Protein AF-A0A6N3T5D2-F1 (afdb_monomer_lite)

Foldseek 3Di:
DVVLCVLLVHDVVLVVCVVVVHDDDPSSVVSSVVSVVVVFKDWDCDPPPDTDIDGHPDDD

InterPro domains:
  IPR010982 Lambda repressor-like, DNA-binding domain superfamily [G3DSA:1.10.260.40] (1-56)
  IPR010982 Lambda repressor-like, DNA-binding domain superfamily [SSF47413] (3-39)

pLDDT: mean 91.84, std 10.44, range [44.12, 97.94]

Sequence (60 aa):
MRDLAKEASVSPDTIARLERGEELKASTIDAIQSALEAAGVQFIPENGGGAGVRLRKDSA

Organism: NCBI:txid104101

Secondary structure (DSSP, 8-state):
-HHHHHHTT--HHHHHHHHTT----HHHHHHHHHHHHHTTEEEE--SSS--EEEE-S---

Structure (mmCIF, N/CA/C/O backbone):
data_AF-A0A6N3T5D2-F1
#
_entry.id   AF-A0A6N3T5D2-F1
#
loop_
_atom_site.group_PDB
_atom_site.id
_atom_site.type_symbol
_atom_site.label_atom_id
_atom_site.label_alt_id
_atom_site.label_comp_id
_atom_site.label_asym_id
_atom_site.label_entity_id
_atom_site.label_seq_id
_atom_site.pdbx_PDB_ins_code
_atom_site.Cartn_x
_atom_site.Cartn_y
_atom_site.Cartn_z
_atom_site.occupancy
_atom_site.B_iso_or_equiv
_atom_site.auth_seq_id
_atom_site.auth_comp_id
_atom_site.auth_asym_id
_atom_site.auth_atom_id
_atom_site.pdbx_PDB_model_num
ATOM 1 N N . MET A 1 1 ? -3.145 -0.758 -11.253 1.00 67.19 1 MET A N 1
ATOM 2 C CA . MET A 1 1 ? -1.675 -0.921 -11.171 1.00 67.19 1 MET A CA 1
ATOM 3 C C . MET A 1 1 ? -0.922 0.392 -11.383 1.00 67.19 1 MET A C 1
ATOM 5 O O . MET A 1 1 ? -0.181 0.784 -10.494 1.00 67.19 1 MET A O 1
ATOM 9 N N . ARG A 1 2 ? -1.097 1.084 -12.523 1.00 88.31 2 ARG A N 1
ATOM 10 C CA . ARG A 1 2 ? -0.375 2.340 -12.816 1.00 88.31 2 ARG A CA 1
ATOM 11 C C . ARG A 1 2 ? -0.636 3.454 -11.799 1.00 88.31 2 ARG A C 1
ATOM 13 O O . ARG A 1 2 ? 0.311 4.130 -11.417 1.00 88.31 2 ARG A O 1
ATOM 20 N N . ASP A 1 3 ? -1.877 3.586 -11.339 1.00 94.25 3 ASP A N 1
ATOM 21 C CA . ASP A 1 3 ? -2.237 4.621 -10.365 1.00 94.25 3 ASP A CA 1
ATOM 22 C C . ASP A 1 3 ? -1.588 4.348 -9.007 1.00 94.25 3 ASP A C 1
ATOM 24 O O . ASP A 1 3 ? -0.880 5.204 -8.501 1.00 94.25 3 ASP A O 1
ATOM 28 N N . LEU A 1 4 ? -1.682 3.121 -8.479 1.00 95.06 4 LEU A N 1
ATOM 29 C CA . LEU A 1 4 ? -0.994 2.748 -7.234 1.00 95.06 4 LEU A CA 1
ATOM 30 C C . LEU A 1 4 ? 0.525 2.949 -7.321 1.00 95.06 4 LEU A C 1
ATOM 32 O O . LEU A 1 4 ? 1.124 3.460 -6.384 1.00 95.06 4 LEU A O 1
ATOM 36 N N . ALA A 1 5 ? 1.146 2.578 -8.445 1.00 96.56 5 ALA A N 1
ATOM 37 C CA . ALA A 1 5 ? 2.577 2.796 -8.647 1.00 96.56 5 ALA A CA 1
ATOM 38 C C . ALA A 1 5 ? 2.935 4.289 -8.569 1.00 96.56 5 ALA A C 1
ATOM 40 O O . ALA A 1 5 ? 3.904 4.664 -7.913 1.00 96.56 5 ALA A O 1
ATOM 41 N N . LYS A 1 6 ? 2.117 5.142 -9.197 1.00 97.12 6 LYS A N 1
ATOM 42 C CA . LYS A 1 6 ? 2.274 6.596 -9.158 1.00 97.12 6 LYS A CA 1
ATOM 43 C C . LYS A 1 6 ? 2.087 7.149 -7.742 1.00 97.12 6 LYS A C 1
ATOM 45 O O . LYS A 1 6 ? 2.959 7.876 -7.280 1.00 97.12 6 LYS A O 1
ATOM 50 N N . GLU A 1 7 ? 1.001 6.790 -7.061 1.00 96.69 7 GLU A N 1
ATOM 51 C CA . GLU A 1 7 ? 0.688 7.290 -5.713 1.00 96.69 7 GLU A CA 1
ATOM 52 C C . GLU A 1 7 ? 1.708 6.814 -4.664 1.00 96.69 7 GLU A C 1
ATOM 54 O O . GLU A 1 7 ? 2.072 7.566 -3.766 1.00 96.69 7 GLU A O 1
ATOM 59 N N . ALA A 1 8 ? 2.242 5.598 -4.809 1.00 97.12 8 ALA A N 1
ATOM 60 C CA . ALA A 1 8 ? 3.302 5.068 -3.949 1.00 97.12 8 ALA A CA 1
ATOM 61 C C . ALA A 1 8 ? 4.719 5.510 -4.370 1.00 97.12 8 ALA A C 1
ATOM 63 O O . ALA A 1 8 ? 5.695 5.126 -3.72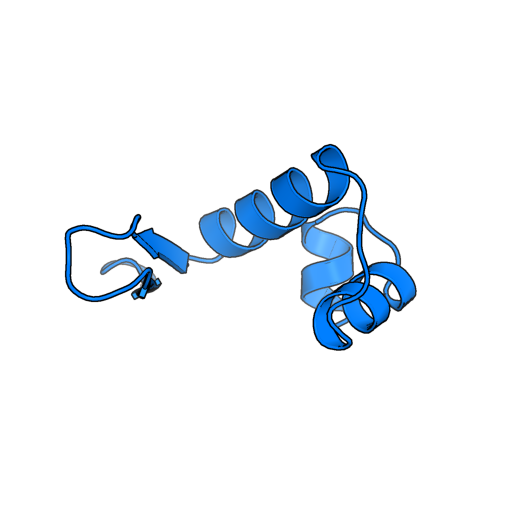9 1.00 97.12 8 ALA A O 1
ATOM 64 N N . SER A 1 9 ? 4.860 6.292 -5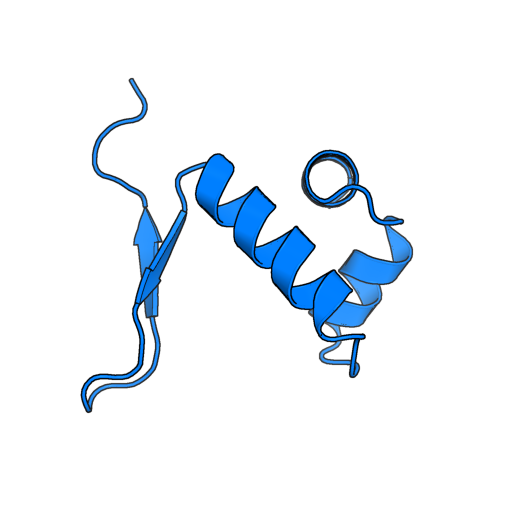.449 1.00 96.88 9 SER A N 1
ATOM 65 C CA . SER A 1 9 ? 6.148 6.710 -6.021 1.00 96.88 9 SER A CA 1
ATOM 66 C C . SER A 1 9 ? 7.115 5.542 -6.308 1.00 96.88 9 SER A C 1
ATOM 68 O O . SER A 1 9 ? 8.326 5.636 -6.084 1.00 96.88 9 SER A O 1
ATOM 70 N N . VAL A 1 10 ? 6.589 4.435 -6.836 1.00 96.50 10 VAL A N 1
ATOM 71 C CA . VAL A 1 10 ? 7.356 3.247 -7.248 1.00 96.50 10 VAL A CA 1
ATOM 72 C C . VAL A 1 10 ? 7.156 2.944 -8.732 1.00 96.50 10 VAL A C 1
ATOM 74 O O . VAL A 1 10 ? 6.236 3.442 -9.380 1.00 96.50 10 VAL A O 1
ATOM 77 N N . SER A 1 11 ? 8.022 2.109 -9.311 1.00 97.06 11 SER A N 1
ATOM 78 C CA . SER A 1 11 ? 7.806 1.642 -10.681 1.00 97.06 11 SER A CA 1
ATOM 79 C C . SER A 1 11 ? 6.607 0.681 -10.738 1.00 97.06 11 SER A C 1
ATOM 81 O O . SER A 1 11 ? 6.330 -0.025 -9.765 1.00 97.06 11 SER A O 1
ATOM 83 N N . PRO A 1 12 ? 5.911 0.580 -11.884 1.00 96.81 12 PRO A N 1
ATOM 84 C CA . PRO A 1 12 ? 4.907 -0.458 -12.074 1.00 96.81 12 PRO A CA 1
ATOM 85 C C . PRO A 1 12 ? 5.482 -1.859 -11.815 1.00 96.81 12 PRO A C 1
ATOM 87 O O . PRO A 1 12 ? 4.859 -2.650 -11.120 1.00 96.81 12 PRO A O 1
ATOM 90 N N . ASP A 1 13 ? 6.698 -2.152 -12.281 1.00 97.06 13 ASP A N 1
ATOM 91 C CA . ASP A 1 13 ? 7.328 -3.457 -12.049 1.00 97.06 13 ASP A CA 1
ATOM 92 C C . ASP A 1 13 ? 7.415 -3.819 -10.555 1.00 97.06 13 ASP A C 1
ATOM 94 O O . ASP A 1 13 ? 7.100 -4.944 -10.179 1.00 97.06 13 ASP A O 1
ATOM 98 N N . THR A 1 14 ? 7.707 -2.848 -9.682 1.00 96.56 14 THR A N 1
ATOM 99 C CA . THR A 1 14 ? 7.679 -3.049 -8.226 1.00 96.56 14 THR A CA 1
ATOM 100 C C . THR A 1 14 ? 6.305 -3.497 -7.717 1.00 96.56 14 THR A C 1
ATOM 102 O O . THR A 1 14 ? 6.238 -4.381 -6.866 1.00 96.56 14 THR A O 1
ATOM 105 N N . ILE A 1 15 ? 5.208 -2.944 -8.249 1.00 97.19 15 ILE A N 1
ATOM 106 C CA . ILE A 1 15 ? 3.848 -3.398 -7.907 1.00 97.19 15 ILE A CA 1
ATOM 107 C C . ILE A 1 15 ? 3.613 -4.826 -8.412 1.00 97.19 15 ILE A C 1
ATOM 109 O O . ILE A 1 15 ? 3.094 -5.651 -7.670 1.00 97.19 15 ILE A O 1
ATOM 113 N N . ALA A 1 16 ? 4.055 -5.155 -9.629 1.00 96.88 16 ALA A N 1
ATOM 114 C CA . ALA A 1 16 ? 3.915 -6.514 -10.158 1.00 96.88 16 ALA A CA 1
ATOM 115 C C . ALA A 1 16 ? 4.703 -7.543 -9.328 1.00 96.88 16 ALA A C 1
ATOM 117 O O . ALA A 1 16 ? 4.251 -8.669 -9.147 1.00 96.88 16 ALA A O 1
ATOM 118 N N . ARG A 1 17 ? 5.880 -7.166 -8.815 1.00 97.19 17 ARG A N 1
ATOM 119 C CA . ARG A 1 17 ? 6.677 -7.993 -7.896 1.00 97.19 17 ARG A CA 1
ATOM 120 C C . ARG A 1 17 ? 5.955 -8.214 -6.567 1.00 97.19 17 ARG A C 1
ATOM 122 O O . ARG A 1 17 ? 5.897 -9.351 -6.106 1.00 97.19 17 ARG A O 1
ATOM 129 N N . LEU A 1 18 ? 5.353 -7.160 -6.002 1.00 96.56 18 LEU A N 1
ATOM 130 C CA . LEU A 1 18 ? 4.516 -7.273 -4.802 1.00 96.56 18 LEU A CA 1
ATOM 131 C C . LEU A 1 18 ? 3.360 -8.261 -5.020 1.00 96.56 18 LEU A C 1
ATOM 133 O O . LEU A 1 18 ? 3.151 -9.145 -4.198 1.00 96.56 18 LEU A O 1
ATOM 137 N N . GLU A 1 19 ? 2.633 -8.142 -6.133 1.00 95.25 19 GLU A N 1
ATOM 138 C CA . GLU A 1 19 ? 1.492 -9.014 -6.461 1.00 95.25 19 GLU A CA 1
ATOM 139 C C . GLU A 1 19 ? 1.897 -10.485 -6.651 1.00 95.25 19 GLU A C 1
ATOM 141 O O . GLU A 1 19 ? 1.102 -11.385 -6.385 1.00 95.25 19 GLU A O 1
ATOM 146 N N . ARG A 1 20 ? 3.143 -10.744 -7.068 1.00 97.31 20 ARG A N 1
ATOM 147 C CA . ARG A 1 20 ? 3.721 -12.097 -7.140 1.00 97.31 20 ARG A CA 1
ATOM 148 C C . ARG A 1 20 ? 4.185 -12.644 -5.787 1.00 97.31 20 ARG A C 1
ATOM 150 O O . ARG A 1 20 ? 4.602 -13.798 -5.729 1.00 97.31 20 ARG A O 1
ATOM 157 N N . GLY A 1 21 ? 4.124 -11.845 -4.722 1.00 95.56 21 GLY A N 1
ATOM 158 C CA . GLY A 1 21 ? 4.591 -12.225 -3.389 1.00 95.56 21 GLY A CA 1
ATOM 159 C C . GLY A 1 21 ? 6.113 -12.226 -3.249 1.00 95.56 21 GLY A C 1
ATOM 160 O O . GLY A 1 21 ? 6.644 -12.910 -2.378 1.00 95.56 21 GLY A O 1
ATOM 161 N N . GLU A 1 22 ? 6.829 -11.498 -4.110 1.00 97.50 22 GLU A N 1
ATOM 162 C CA . GLU A 1 22 ? 8.275 -11.341 -3.965 1.00 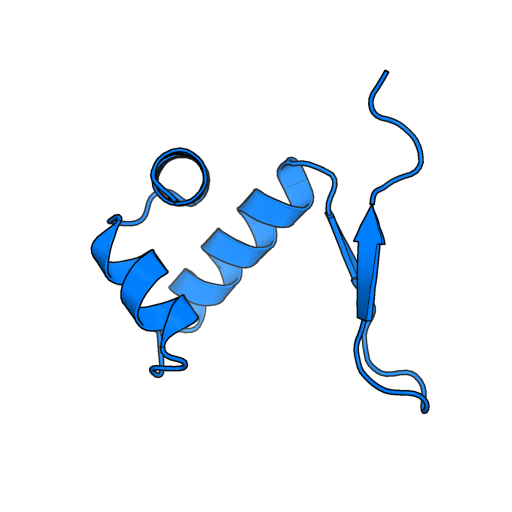97.50 22 GLU A CA 1
ATOM 163 C C . GLU A 1 22 ? 8.619 -10.459 -2.759 1.00 97.50 22 GLU A C 1
ATOM 165 O O . GLU A 1 22 ? 7.905 -9.510 -2.431 1.00 97.50 22 GLU A O 1
ATOM 170 N N . GLU A 1 23 ? 9.768 -10.726 -2.138 1.00 96.31 23 GLU A N 1
ATOM 171 C CA . GLU A 1 23 ? 10.280 -9.884 -1.062 1.00 96.31 23 GLU A CA 1
ATOM 172 C C . GLU A 1 23 ? 10.705 -8.508 -1.603 1.00 96.31 23 GLU A C 1
ATOM 174 O O . GLU A 1 23 ? 11.475 -8.386 -2.565 1.00 96.31 23 GLU A O 1
ATOM 179 N N . LEU A 1 24 ? 10.197 -7.454 -0.966 1.00 96.69 24 LEU A N 1
ATOM 180 C CA . LEU A 1 24 ? 10.524 -6.064 -1.266 1.00 96.69 24 LEU A CA 1
ATOM 181 C C . LEU A 1 24 ? 11.181 -5.406 -0.054 1.00 96.69 24 LEU A C 1
ATOM 183 O O . LEU A 1 24 ? 11.073 -5.869 1.079 1.00 96.69 24 LEU A O 1
ATOM 187 N N . LYS A 1 25 ? 11.847 -4.274 -0.289 1.00 97.25 25 LYS A N 1
ATOM 188 C CA . LYS A 1 25 ? 12.394 -3.456 0.798 1.00 97.25 25 LYS A CA 1
ATOM 189 C C . LYS A 1 25 ? 11.260 -2.981 1.709 1.00 97.25 25 LYS A C 1
ATOM 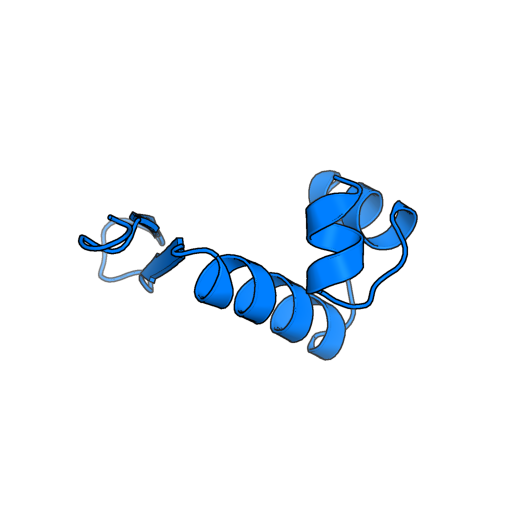191 O O . LYS A 1 25 ? 10.224 -2.557 1.201 1.00 97.25 25 LYS A O 1
ATOM 196 N N . ALA A 1 26 ? 11.500 -2.937 3.020 1.00 96.88 26 ALA A N 1
ATOM 197 C CA . ALA A 1 26 ? 10.532 -2.423 3.995 1.00 96.88 26 ALA A CA 1
ATOM 198 C C . ALA A 1 26 ? 9.994 -1.035 3.601 1.00 96.88 26 ALA A C 1
ATOM 200 O O . ALA A 1 26 ? 8.793 -0.857 3.468 1.00 96.88 26 ALA A O 1
ATOM 201 N N . SER A 1 27 ? 10.882 -0.111 3.214 1.00 97.06 27 SER A N 1
ATOM 202 C CA . SER A 1 27 ? 10.503 1.231 2.748 1.00 97.06 27 SER A CA 1
ATOM 203 C C . SER A 1 27 ? 9.564 1.238 1.533 1.00 97.06 27 SER A C 1
ATOM 205 O O . SER A 1 27 ? 8.804 2.179 1.334 1.00 97.06 27 SER A O 1
ATOM 207 N N . THR A 1 28 ? 9.644 0.218 0.675 1.00 97.19 28 THR A N 1
ATOM 208 C CA . THR A 1 28 ? 8.756 0.065 -0.484 1.00 97.19 28 THR A CA 1
ATOM 209 C C . THR A 1 28 ? 7.381 -0.426 -0.050 1.00 97.19 28 THR A C 1
ATOM 211 O O . THR A 1 28 ? 6.379 0.072 -0.557 1.00 97.19 28 THR A O 1
ATOM 214 N N . ILE A 1 29 ? 7.330 -1.364 0.897 1.00 97.25 29 ILE A N 1
ATOM 215 C CA . ILE A 1 29 ? 6.075 -1.822 1.498 1.00 97.25 29 ILE A CA 1
ATOM 216 C C . ILE A 1 29 ? 5.383 -0.662 2.220 1.00 97.25 29 ILE A C 1
ATOM 218 O O . ILE A 1 29 ? 4.206 -0.424 1.965 1.00 97.25 29 ILE A O 1
ATOM 222 N N . ASP A 1 30 ? 6.123 0.116 3.013 1.00 97.44 30 ASP A N 1
ATOM 223 C CA . ASP A 1 30 ? 5.598 1.272 3.750 1.00 97.44 30 ASP A CA 1
ATOM 224 C C . ASP A 1 30 ? 5.003 2.330 2.808 1.00 97.44 30 ASP A C 1
ATOM 226 O O . ASP A 1 30 ? 3.922 2.864 3.064 1.00 97.44 30 ASP A O 1
ATOM 230 N N . ALA A 1 31 ? 5.674 2.612 1.685 1.00 97.94 31 ALA A N 1
ATOM 231 C CA . ALA A 1 31 ? 5.186 3.554 0.678 1.00 97.94 31 ALA A CA 1
ATOM 232 C C . ALA A 1 31 ? 3.887 3.070 0.011 1.00 97.94 31 ALA A C 1
ATOM 234 O O . ALA A 1 31 ? 2.952 3.850 -0.175 1.00 97.94 31 ALA A O 1
ATOM 235 N N . ILE A 1 32 ? 3.803 1.777 -0.317 1.00 97.31 32 ILE A N 1
ATOM 236 C CA . ILE A 1 32 ? 2.607 1.178 -0.925 1.00 97.31 32 ILE A CA 1
ATOM 237 C C . ILE A 1 32 ? 1.448 1.144 0.077 1.00 97.31 32 ILE A C 1
ATOM 239 O O . ILE A 1 32 ? 0.326 1.507 -0.278 1.00 97.31 32 ILE A O 1
ATOM 243 N N . GLN A 1 33 ? 1.711 0.758 1.328 1.00 96.62 33 GLN A N 1
ATOM 244 C CA . GLN A 1 33 ? 0.720 0.780 2.400 1.00 96.62 33 GLN A CA 1
ATOM 245 C C . GLN A 1 33 ? 0.178 2.197 2.610 1.00 96.62 33 GLN A C 1
ATOM 247 O O . GLN A 1 33 ? -1.035 2.391 2.576 1.00 96.62 33 GLN A O 1
ATOM 252 N N . SER A 1 34 ? 1.065 3.189 2.721 1.00 96.81 34 SER A N 1
ATOM 253 C CA . SER A 1 34 ? 0.698 4.599 2.897 1.00 96.81 34 SER A CA 1
ATOM 254 C C . SER A 1 34 ? -0.156 5.131 1.742 1.00 96.81 34 SER A C 1
ATOM 256 O O . SER A 1 34 ? -1.112 5.867 1.973 1.00 96.81 34 SER A O 1
ATOM 258 N N . ALA A 1 35 ? 0.142 4.745 0.497 1.00 97.00 35 ALA A N 1
ATOM 259 C CA . ALA A 1 35 ? -0.652 5.141 -0.667 1.00 97.00 35 ALA A CA 1
ATOM 260 C C . ALA A 1 35 ? -2.070 4.546 -0.633 1.00 97.00 35 ALA A C 1
ATOM 262 O O . ALA A 1 35 ? -3.050 5.246 -0.893 1.00 97.00 35 ALA A O 1
ATOM 263 N N . LEU A 1 36 ? -2.198 3.266 -0.269 1.00 95.88 36 LEU A N 1
ATOM 264 C CA . LEU A 1 36 ? -3.501 2.617 -0.090 1.00 95.88 36 LEU A CA 1
ATOM 265 C C . LEU A 1 36 ? -4.285 3.267 1.050 1.00 95.88 36 LEU A C 1
ATOM 267 O O . LEU A 1 36 ? -5.484 3.526 0.919 1.00 95.88 36 LEU A O 1
ATOM 271 N N . GLU A 1 37 ? -3.606 3.573 2.152 1.00 95.94 37 GLU A N 1
ATOM 272 C CA . GLU A 1 37 ? -4.213 4.283 3.263 1.00 95.94 37 GLU A CA 1
ATOM 273 C C . GLU A 1 37 ? -4.659 5.679 2.854 1.00 95.94 37 GLU A C 1
ATOM 275 O O . GLU A 1 37 ? -5.795 6.034 3.139 1.00 95.94 37 GLU A O 1
ATOM 280 N N . ALA A 1 38 ? -3.864 6.455 2.122 1.00 94.94 38 ALA A N 1
ATOM 281 C CA . ALA A 1 38 ? -4.286 7.754 1.597 1.00 94.94 38 ALA A CA 1
ATOM 282 C C . ALA A 1 38 ? -5.539 7.637 0.707 1.00 94.94 38 ALA A C 1
ATOM 284 O O . ALA A 1 38 ? -6.453 8.451 0.829 1.00 94.94 38 ALA A O 1
ATOM 285 N N . ALA A 1 39 ? -5.640 6.565 -0.086 1.00 94.12 39 ALA A N 1
ATOM 286 C CA . ALA A 1 39 ? -6.781 6.269 -0.955 1.00 94.12 39 ALA A CA 1
ATOM 287 C C . ALA A 1 39 ? -8.044 5.759 -0.226 1.00 94.12 39 ALA A C 1
ATOM 289 O O . ALA A 1 39 ? -9.039 5.443 -0.876 1.00 94.12 39 ALA A O 1
ATOM 290 N N . GLY A 1 40 ? -8.033 5.665 1.107 1.00 94.50 40 GLY A N 1
ATOM 291 C CA . GLY A 1 40 ? -9.216 5.289 1.891 1.00 94.50 40 GLY A CA 1
ATOM 292 C C . GLY A 1 40 ? -9.175 3.886 2.484 1.00 94.50 40 GLY A C 1
ATOM 293 O O . GLY A 1 40 ? -10.095 3.525 3.219 1.00 94.50 40 GLY A O 1
ATOM 294 N N . VAL A 1 41 ? -8.130 3.099 2.225 1.00 95.38 41 VAL A N 1
ATOM 295 C CA . VAL A 1 41 ? -7.949 1.794 2.872 1.00 9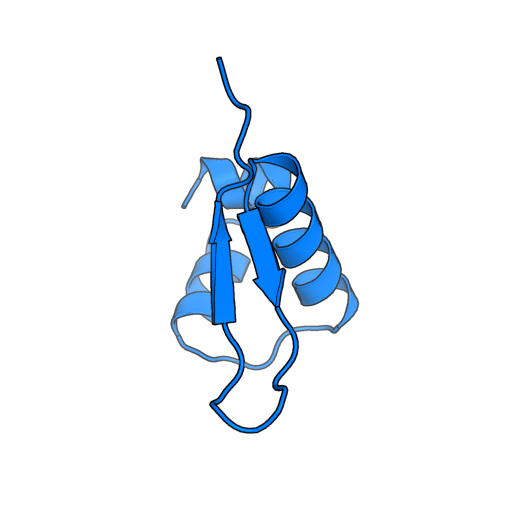5.38 41 VAL A CA 1
ATOM 296 C C . VAL A 1 41 ? -7.539 1.998 4.333 1.00 95.38 41 VAL A C 1
ATOM 298 O O . VAL A 1 41 ? -6.912 2.986 4.710 1.00 95.38 41 VAL A O 1
ATOM 301 N N . GLN A 1 42 ? -7.923 1.066 5.189 1.00 94.69 42 GLN A N 1
ATOM 302 C CA . GLN A 1 42 ? -7.429 0.946 6.547 1.00 94.69 42 GLN A CA 1
ATOM 303 C C . GLN A 1 42 ? -6.995 -0.495 6.779 1.00 94.69 42 GLN A C 1
ATOM 305 O O . GLN A 1 42 ? -7.812 -1.414 6.664 1.00 94.69 42 GLN A O 1
ATOM 310 N N . PHE A 1 43 ? -5.729 -0.671 7.143 1.00 93.75 43 PHE A N 1
ATOM 311 C CA . PHE A 1 43 ? -5.193 -1.955 7.571 1.00 93.75 43 PHE A CA 1
ATOM 312 C C . PHE A 1 43 ? -5.542 -2.198 9.039 1.00 93.75 43 PHE A C 1
ATOM 314 O O . PHE A 1 43 ? -5.469 -1.297 9.876 1.00 93.75 43 PHE A O 1
ATOM 321 N N . ILE A 1 44 ? -5.970 -3.418 9.342 1.00 92.25 44 ILE A N 1
ATOM 322 C CA . ILE A 1 44 ? -6.350 -3.848 10.683 1.00 92.25 44 ILE A CA 1
ATOM 323 C C . ILE A 1 44 ? -5.378 -4.959 11.086 1.00 92.25 44 ILE A C 1
ATOM 325 O O . ILE A 1 44 ? -5.329 -5.987 10.401 1.00 92.25 44 ILE A O 1
ATOM 329 N N . PRO A 1 45 ? -4.600 -4.768 12.168 1.00 90.31 45 PRO A N 1
ATOM 330 C CA . PRO A 1 45 ? -3.698 -5.801 12.649 1.00 90.31 45 PRO A CA 1
ATOM 331 C C . PRO A 1 45 ? -4.484 -7.029 13.110 1.00 90.31 45 PRO A C 1
ATOM 333 O O . PRO A 1 45 ? -5.658 -6.948 13.481 1.00 90.31 45 PRO A O 1
ATOM 336 N N . GLU A 1 46 ? -3.817 -8.176 13.096 1.00 90.75 46 GLU A N 1
ATOM 337 C CA . GLU A 1 46 ? -4.398 -9.426 13.563 1.00 90.75 46 GLU A CA 1
ATOM 338 C C . GLU A 1 46 ? -4.724 -9.355 15.062 1.00 90.75 46 GLU A C 1
ATOM 340 O O . GLU A 1 46 ? -3.834 -9.238 15.898 1.00 90.75 46 GLU A O 1
ATOM 345 N N . ASN A 1 47 ? -6.012 -9.461 15.398 1.00 82.00 47 ASN A N 1
ATOM 346 C CA . ASN A 1 47 ? -6.510 -9.474 16.779 1.00 82.00 47 ASN A CA 1
ATOM 347 C C . ASN A 1 47 ? -7.157 -10.832 17.136 1.00 82.00 47 ASN A C 1
ATOM 349 O O . ASN A 1 47 ? -8.173 -10.878 17.825 1.00 82.00 47 ASN A O 1
ATOM 353 N N . GLY A 1 48 ? -6.605 -11.940 16.619 1.00 78.81 48 GLY A N 1
ATOM 354 C CA . GLY A 1 48 ? -7.059 -13.317 16.891 1.00 78.81 48 GLY A CA 1
ATOM 355 C C . GLY A 1 48 ? -7.914 -13.980 15.800 1.00 78.81 48 GLY A C 1
ATOM 356 O O . GLY A 1 48 ? -8.180 -15.174 15.890 1.00 78.81 48 GLY A O 1
ATOM 357 N N . GLY A 1 49 ? -8.316 -13.242 14.758 1.00 83.00 49 GLY A N 1
ATOM 358 C CA . GLY A 1 49 ? -9.090 -13.757 13.613 1.00 83.00 49 GLY A CA 1
ATOM 359 C C . GLY A 1 49 ? -8.397 -13.627 12.251 1.00 83.00 49 GLY A C 1
ATOM 360 O O . GLY A 1 49 ? -9.046 -13.823 11.228 1.00 83.00 49 GLY A O 1
ATOM 361 N N . GLY A 1 50 ? -7.111 -13.268 12.234 1.00 88.44 50 GLY A N 1
ATOM 362 C CA . GLY A 1 50 ? -6.372 -12.893 11.026 1.00 88.44 50 GLY A CA 1
ATOM 363 C C . GLY A 1 50 ? -6.234 -11.378 10.848 1.00 88.44 50 GLY A C 1
ATOM 364 O O . GLY A 1 50 ? -7.025 -10.595 11.385 1.00 88.44 50 GLY A O 1
ATOM 365 N N . ALA A 1 51 ? -5.217 -10.957 10.096 1.00 91.31 51 ALA A N 1
ATOM 366 C CA . ALA A 1 51 ? -5.101 -9.585 9.604 1.00 91.31 51 ALA A CA 1
ATOM 367 C C . ALA A 1 51 ? -6.235 -9.255 8.614 1.00 91.31 51 ALA A C 1
ATOM 369 O O . ALA A 1 51 ? -6.746 -10.134 7.917 1.00 91.31 51 ALA A O 1
ATOM 370 N N . GLY A 1 52 ? -6.623 -7.980 8.529 1.00 92.06 52 GLY A N 1
ATOM 371 C CA . GLY A 1 52 ? -7.729 -7.553 7.673 1.00 92.06 52 GLY A CA 1
ATOM 372 C C . GLY A 1 52 ? -7.557 -6.160 7.082 1.00 92.06 52 GLY A C 1
ATOM 373 O O . GLY A 1 52 ? -6.662 -5.402 7.450 1.00 92.06 52 GLY A O 1
ATOM 374 N N . VAL A 1 53 ? -8.457 -5.812 6.164 1.00 94.00 53 VAL A N 1
ATOM 375 C CA . VAL A 1 53 ? -8.550 -4.478 5.561 1.00 94.00 53 VAL A CA 1
ATOM 376 C C . VAL A 1 53 ? -10.006 -4.029 5.505 1.00 94.00 53 VAL A C 1
ATOM 378 O O . VAL A 1 53 ? -10.912 -4.846 5.337 1.00 94.00 53 VAL A O 1
ATOM 381 N N . ARG A 1 54 ? -10.245 -2.723 5.629 1.00 92.94 54 ARG A N 1
ATOM 382 C CA . ARG A 1 54 ? -11.556 -2.106 5.373 1.00 92.94 54 ARG A CA 1
ATOM 383 C C . ARG A 1 54 ? -11.396 -0.774 4.654 1.00 92.94 54 ARG A C 1
ATOM 385 O O . ARG A 1 54 ? -10.324 -0.184 4.689 1.00 92.94 54 ARG A O 1
ATOM 392 N N . LEU A 1 55 ? -12.471 -0.273 4.057 1.00 94.12 55 LEU A N 1
ATOM 393 C CA . LEU A 1 55 ? -12.530 1.105 3.570 1.00 94.12 55 LEU A CA 1
ATOM 394 C C . LEU A 1 55 ? -12.991 2.035 4.699 1.00 94.12 55 LEU A C 1
ATOM 396 O O . LEU A 1 55 ? -13.827 1.655 5.527 1.00 94.12 55 LEU A O 1
ATOM 400 N N . ARG A 1 56 ? -12.438 3.249 4.754 1.00 91.00 56 ARG A N 1
ATOM 401 C CA . ARG A 1 56 ? -12.910 4.297 5.666 1.00 91.00 56 ARG A CA 1
ATOM 402 C C . ARG A 1 56 ? -14.344 4.691 5.313 1.00 91.00 56 ARG A C 1
ATOM 404 O O . ARG A 1 56 ? -14.747 4.639 4.157 1.00 91.00 56 ARG A O 1
ATOM 411 N N . LYS A 1 57 ? -15.116 5.071 6.336 1.00 78.06 57 LYS A N 1
ATOM 412 C CA . LYS A 1 57 ? -16.552 5.361 6.204 1.00 78.06 57 LYS A CA 1
ATOM 413 C C . LYS A 1 57 ? -16.883 6.671 5.485 1.00 78.06 57 LYS A C 1
ATOM 415 O O . LYS A 1 57 ? -18.052 6.886 5.198 1.00 78.06 57 LYS A O 1
ATOM 420 N N . ASP A 1 58 ? -15.887 7.466 5.112 1.00 67.50 58 ASP A N 1
ATOM 421 C CA . ASP A 1 58 ? -16.101 8.733 4.429 1.00 67.50 58 ASP A CA 1
ATOM 422 C C . ASP A 1 58 ? -15.156 8.852 3.233 1.00 67.50 58 ASP A C 1
ATOM 424 O O . ASP A 1 58 ? -13.936 8.972 3.361 1.00 67.50 58 ASP A O 1
ATOM 428 N N . SER A 1 59 ? -15.752 8.767 2.049 1.00 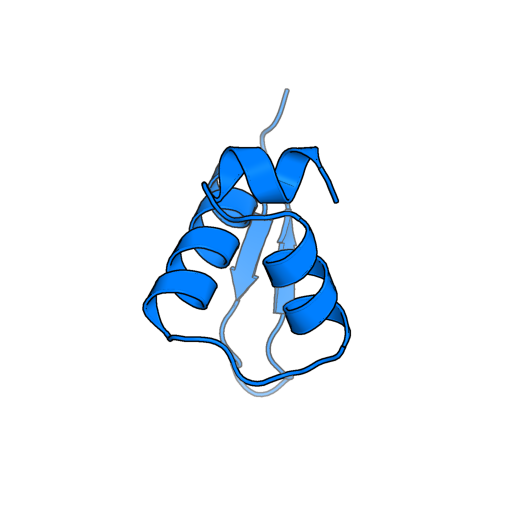51.88 59 SER A N 1
ATOM 429 C CA . SER A 1 59 ? -15.251 9.312 0.788 1.00 51.88 59 SER A CA 1
ATOM 430 C C . SER A 1 59 ? -16.486 9.650 -0.049 1.00 51.88 59 SER A C 1
ATOM 432 O O . SER A 1 59 ? -16.811 8.962 -1.016 1.00 51.88 59 SER A O 1
ATOM 434 N N . ALA A 1 60 ? -17.233 10.643 0.438 1.00 44.12 60 ALA A N 1
ATOM 435 C CA . ALA A 1 60 ? -18.125 11.474 -0.361 1.00 44.12 60 ALA A CA 1
ATOM 436 C C . ALA A 1 60 ? -17.426 12.820 -0.575 1.00 44.12 60 ALA A C 1
ATOM 438 O O . ALA A 1 60 ? -16.756 13.272 0.384 1.00 44.12 60 ALA A O 1
#

Radius of gyration: 12.58 Å; chains: 1; bounding box: 30×25×30 Å